Protein AF-A0A1B6LAY3-F1 (afdb_monomer_lite)

Sequence (159 aa):
NTVGPVKSDPVPNALNISIHCFATLCEGQVMALGLENGIIRLVHCEDGVVDMTQYYDLPMHDCEQGAVRRLITSCDGSYLYSCGADGNVFSYTINHWPFVSPTPSSMATREGSIYVSASIPKDVVADMSGETQPSLEQTKRDAEKLLQLKLAEERKETV

Structure (mmCIF, N/CA/C/O backbone):
data_AF-A0A1B6LAY3-F1
#
_entry.id   AF-A0A1B6LAY3-F1
#
loop_
_atom_site.group_PDB
_atom_site.id
_atom_site.type_symbol
_atom_site.label_atom_id
_atom_site.label_alt_id
_atom_site.label_comp_id
_atom_site.label_asym_id
_atom_site.label_entity_id
_atom_site.label_seq_id
_atom_site.pdbx_PDB_ins_code
_atom_site.Cartn_x
_atom_site.Cartn_y
_atom_site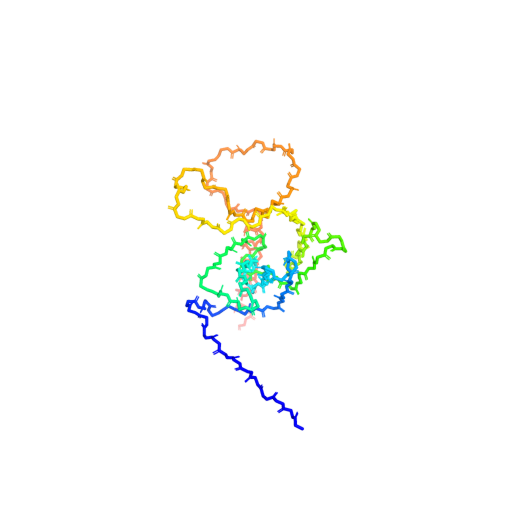.Cartn_z
_atom_site.occupancy
_atom_site.B_iso_or_equiv
_atom_site.auth_seq_id
_atom_site.auth_comp_id
_atom_site.auth_asym_id
_atom_site.auth_atom_id
_atom_site.pdbx_PDB_model_num
ATOM 1 N N . ASN A 1 1 ? 4.971 -30.887 -20.227 1.00 52.12 1 ASN A N 1
ATOM 2 C CA . ASN A 1 1 ? 6.185 -30.265 -19.660 1.00 52.12 1 ASN A CA 1
ATOM 3 C C . ASN A 1 1 ? 5.815 -29.006 -18.905 1.00 52.12 1 ASN A C 1
ATOM 5 O O . ASN A 1 1 ? 5.766 -27.940 -19.498 1.00 52.12 1 ASN A O 1
ATOM 9 N N . THR A 1 2 ? 5.504 -29.127 -17.619 1.00 54.38 2 THR A N 1
ATOM 10 C CA . THR A 1 2 ? 5.394 -27.971 -16.724 1.00 54.38 2 THR A CA 1
ATOM 11 C C . THR A 1 2 ? 6.804 -27.623 -16.274 1.00 54.38 2 THR A C 1
ATOM 13 O O . THR A 1 2 ? 7.402 -28.354 -15.485 1.00 54.38 2 THR A O 1
ATOM 16 N N . VAL A 1 3 ? 7.371 -26.574 -16.866 1.00 71.62 3 VAL A N 1
ATOM 17 C CA . VAL A 1 3 ? 8.655 -26.020 -16.433 1.00 71.62 3 VAL A CA 1
ATOM 18 C C . VAL A 1 3 ? 8.452 -25.533 -14.999 1.00 71.62 3 VAL A C 1
ATOM 20 O O . VAL A 1 3 ? 7.525 -24.771 -14.735 1.00 71.62 3 VAL A O 1
ATOM 23 N N . GLY A 1 4 ? 9.241 -26.070 -14.068 1.00 71.00 4 GLY A N 1
ATOM 24 C CA . GLY A 1 4 ? 9.209 -25.662 -12.666 1.00 71.00 4 GLY A CA 1
ATOM 25 C C . GLY A 1 4 ? 9.652 -24.204 -12.483 1.00 71.00 4 GLY A C 1
ATOM 26 O O . GLY A 1 4 ? 10.019 -23.543 -13.457 1.00 71.00 4 GLY A O 1
ATOM 27 N N . PRO A 1 5 ? 9.631 -23.684 -11.245 1.00 74.31 5 PRO A N 1
ATOM 28 C CA . PRO A 1 5 ? 10.101 -22.331 -10.967 1.00 74.31 5 PRO A CA 1
ATOM 29 C C . PRO A 1 5 ? 11.542 -22.149 -11.466 1.00 74.31 5 PRO A C 1
ATOM 31 O O . PRO A 1 5 ? 12.415 -22.969 -11.188 1.00 74.31 5 PRO A O 1
ATOM 34 N N . VAL A 1 6 ? 11.770 -21.078 -12.230 1.00 76.88 6 VAL A N 1
ATOM 35 C CA . VAL A 1 6 ? 13.055 -20.798 -12.898 1.00 76.88 6 VAL A CA 1
ATOM 36 C C . VAL A 1 6 ? 14.083 -20.219 -11.922 1.00 76.88 6 VAL A C 1
ATOM 38 O O . VAL A 1 6 ? 15.283 -20.403 -12.106 1.00 76.88 6 VAL A O 1
ATOM 41 N N . LYS A 1 7 ? 13.620 -19.531 -10.871 1.00 69.69 7 LYS A N 1
ATOM 42 C CA . LYS A 1 7 ? 14.462 -18.873 -9.871 1.00 69.69 7 LYS A CA 1
ATOM 43 C C . LYS A 1 7 ? 13.710 -18.738 -8.546 1.00 69.69 7 LYS A C 1
ATOM 45 O O . LYS A 1 7 ? 12.495 -18.548 -8.546 1.00 69.69 7 LYS A O 1
ATOM 50 N N . SER A 1 8 ? 14.436 -18.813 -7.436 1.00 70.44 8 SER A N 1
ATOM 51 C CA . SER A 1 8 ? 13.946 -18.471 -6.100 1.00 70.44 8 SER A CA 1
ATOM 52 C C . SER A 1 8 ? 15.041 -17.717 -5.356 1.00 70.44 8 SER A C 1
ATOM 54 O O . SER A 1 8 ? 16.113 -18.282 -5.136 1.00 70.44 8 SER A O 1
ATOM 56 N N . ASP A 1 9 ? 14.768 -16.479 -4.960 1.00 67.88 9 ASP A N 1
ATOM 57 C CA . ASP A 1 9 ? 15.701 -15.662 -4.187 1.00 67.88 9 ASP A CA 1
ATOM 58 C C . ASP A 1 9 ? 15.150 -15.463 -2.766 1.00 67.88 9 ASP A C 1
ATOM 60 O O . ASP A 1 9 ? 13.980 -15.098 -2.610 1.00 67.88 9 ASP A O 1
ATOM 64 N N . PRO A 1 10 ? 15.945 -15.729 -1.715 1.00 67.25 10 PRO A N 1
ATOM 65 C CA . PRO A 1 10 ? 15.533 -15.441 -0.351 1.00 67.25 10 PRO A CA 1
ATOM 66 C C . PRO A 1 10 ? 15.466 -13.929 -0.134 1.00 67.25 10 PRO A C 1
ATOM 68 O O . PRO A 1 10 ? 16.316 -13.184 -0.613 1.00 67.25 10 PRO A O 1
ATOM 71 N N . VAL A 1 11 ? 14.480 -13.485 0.643 1.00 68.06 11 VAL A N 1
ATOM 72 C CA . VAL A 1 11 ? 14.337 -12.082 1.042 1.00 68.06 11 VAL A CA 1
ATOM 73 C C . 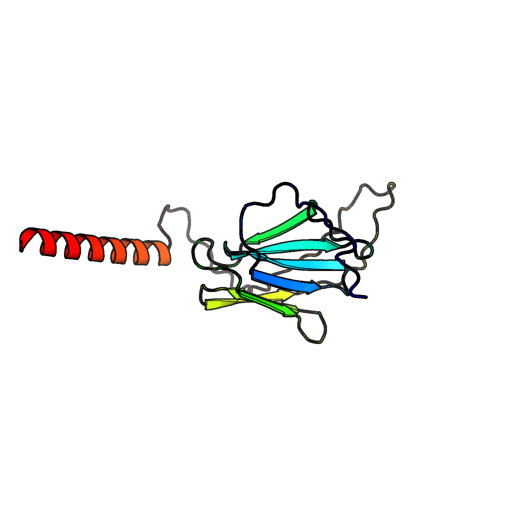VAL A 1 11 ? 15.118 -11.868 2.336 1.00 68.06 11 VAL A C 1
ATOM 75 O O . VAL A 1 11 ? 14.682 -12.342 3.391 1.00 68.06 11 VAL A O 1
ATOM 78 N N . PRO A 1 12 ? 16.291 -11.214 2.304 1.00 60.94 12 PRO A N 1
ATOM 79 C CA . PRO A 1 12 ? 17.047 -10.960 3.520 1.00 60.94 12 PRO A CA 1
ATOM 80 C C . PRO A 1 12 ? 16.262 -9.992 4.408 1.00 60.94 12 PRO A C 1
ATOM 82 O O . PRO A 1 12 ? 15.646 -9.048 3.924 1.00 60.94 12 PRO A O 1
ATOM 85 N N . ASN A 1 13 ? 16.269 -10.242 5.718 1.00 59.59 13 ASN A N 1
ATOM 86 C CA . ASN A 1 13 ? 15.457 -9.503 6.690 1.00 59.59 13 ASN A CA 1
ATOM 87 C C . ASN A 1 13 ? 13.952 -9.537 6.391 1.00 59.59 13 ASN A C 1
ATOM 89 O O . ASN A 1 13 ? 13.245 -8.578 6.707 1.00 59.59 13 ASN A O 1
ATOM 93 N N . ALA A 1 14 ? 13.451 -10.635 5.809 1.00 61.59 14 ALA A N 1
ATOM 94 C CA . ALA A 1 14 ? 12.027 -10.926 5.825 1.00 61.59 14 ALA A CA 1
ATOM 95 C C . ALA A 1 14 ? 11.555 -10.928 7.283 1.00 61.59 14 ALA A C 1
ATOM 97 O O . ALA A 1 14 ? 11.705 -11.908 8.015 1.00 61.59 14 ALA A O 1
ATOM 98 N N . LEU A 1 15 ? 11.022 -9.788 7.718 1.00 63.72 15 LEU A N 1
ATOM 99 C CA . LEU A 1 15 ? 10.186 -9.704 8.897 1.00 63.72 15 LEU A CA 1
ATOM 100 C C . LEU A 1 15 ? 9.112 -10.762 8.657 1.00 63.72 15 LEU A C 1
ATOM 102 O O . LEU A 1 15 ? 8.518 -10.759 7.582 1.00 63.72 15 LEU A O 1
ATOM 106 N N . ASN A 1 16 ? 8.958 -11.714 9.576 1.00 78.75 16 ASN A N 1
ATOM 107 C CA . ASN A 1 16 ? 8.031 -12.843 9.471 1.00 78.75 16 ASN A CA 1
ATOM 108 C C . ASN A 1 16 ? 6.572 -12.344 9.495 1.00 78.75 16 ASN A C 1
ATOM 110 O O . ASN A 1 16 ? 5.851 -12.526 10.470 1.00 78.75 16 ASN A O 1
ATOM 114 N N . ILE A 1 17 ? 6.202 -11.608 8.452 1.00 85.62 17 ILE A N 1
ATOM 115 C CA . ILE A 1 17 ? 4.994 -10.822 8.267 1.00 85.62 17 ILE A CA 1
ATOM 116 C C . ILE A 1 17 ? 4.437 -11.259 6.923 1.00 85.62 17 ILE A C 1
ATOM 118 O O . ILE A 1 17 ? 5.127 -11.208 5.900 1.00 85.62 17 ILE A O 1
ATOM 122 N N . SER A 1 18 ? 3.188 -11.707 6.930 1.00 89.25 18 SER A N 1
ATOM 123 C CA . SER A 1 18 ? 2.550 -12.232 5.733 1.00 89.25 18 SER A CA 1
ATOM 124 C C . SER A 1 18 ? 2.333 -11.124 4.701 1.00 89.25 18 SER A C 1
ATOM 126 O O . SER A 1 18 ? 1.894 -10.019 5.028 1.00 89.25 18 SER A O 1
ATOM 128 N N . ILE A 1 19 ? 2.593 -11.442 3.434 1.00 91.75 19 ILE A N 1
ATOM 129 C CA . ILE A 1 19 ? 2.189 -10.617 2.293 1.00 91.75 19 ILE A CA 1
ATOM 130 C C . ILE A 1 19 ? 0.823 -11.129 1.831 1.00 91.75 19 I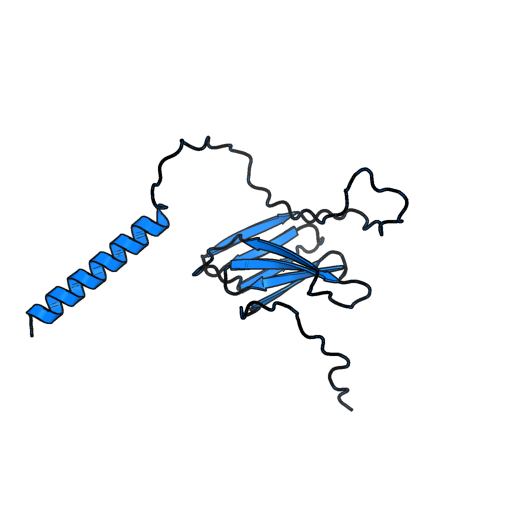LE A C 1
ATOM 132 O O . ILE A 1 19 ? 0.692 -12.297 1.463 1.00 91.75 19 ILE A O 1
ATOM 136 N N . HIS A 1 20 ? -0.197 -10.274 1.839 1.00 92.44 20 HIS A N 1
ATOM 137 C CA . HIS A 1 20 ? -1.559 -10.658 1.448 1.00 92.44 20 HIS A CA 1
ATOM 138 C C . HIS A 1 20 ? -1.893 -10.327 -0.003 1.00 92.44 20 HIS A C 1
ATOM 140 O O . HIS A 1 20 ? -2.703 -11.014 -0.627 1.00 92.44 20 HIS A O 1
ATOM 146 N N . CYS A 1 21 ? -1.313 -9.256 -0.535 1.00 93.69 21 CYS A N 1
ATOM 147 C CA . CYS A 1 21 ? -1.586 -8.792 -1.887 1.00 93.69 21 CYS A CA 1
ATOM 148 C C . CYS A 1 21 ? -0.379 -8.058 -2.470 1.00 93.69 21 CYS A C 1
ATOM 150 O O . CYS A 1 21 ? 0.519 -7.638 -1.742 1.00 93.69 21 CYS A O 1
ATOM 152 N N . PHE A 1 22 ? -0.369 -7.899 -3.790 1.00 94.62 22 PHE A N 1
ATOM 153 C CA . PHE A 1 22 ? 0.628 -7.098 -4.484 1.00 94.62 22 PHE A CA 1
ATOM 154 C C . PHE A 1 22 ? 0.015 -6.394 -5.696 1.00 94.62 22 PHE A C 1
ATOM 156 O O . PHE A 1 22 ? -1.019 -6.822 -6.211 1.00 94.62 22 PHE A O 1
ATOM 163 N N . ALA A 1 23 ? 0.665 -5.326 -6.149 1.00 93.06 23 ALA A N 1
ATOM 164 C CA . ALA A 1 23 ? 0.347 -4.629 -7.387 1.00 93.06 23 ALA A CA 1
ATOM 165 C C . ALA A 1 23 ? 1.634 -4.175 -8.083 1.00 93.06 23 ALA A C 1
ATOM 167 O O . ALA A 1 23 ? 2.614 -3.812 -7.432 1.00 93.06 23 ALA A O 1
ATOM 168 N N . THR A 1 24 ? 1.623 -4.183 -9.411 1.00 89.75 24 THR A N 1
ATOM 169 C CA . THR A 1 24 ? 2.746 -3.726 -10.231 1.00 89.75 24 THR A CA 1
ATOM 170 C C . THR A 1 24 ? 2.513 -2.284 -10.667 1.00 89.75 24 THR A C 1
ATOM 172 O O . THR A 1 24 ? 1.433 -1.948 -11.150 1.00 89.75 24 THR A O 1
ATOM 175 N N . LEU A 1 25 ? 3.526 -1.438 -10.494 1.00 88.19 25 LEU A N 1
ATOM 176 C CA . LEU A 1 25 ? 3.512 -0.011 -10.816 1.00 88.19 25 LEU A CA 1
ATOM 177 C C . LEU A 1 25 ? 4.559 0.292 -11.896 1.00 88.19 25 LEU A C 1
ATOM 179 O O . LEU A 1 25 ? 5.475 -0.505 -12.111 1.00 88.19 25 LEU A O 1
ATOM 183 N N . CYS A 1 26 ? 4.439 1.456 -12.544 1.00 84.62 26 CYS A N 1
ATOM 184 C CA . CYS A 1 26 ? 5.439 1.990 -13.481 1.00 84.62 26 CYS A CA 1
ATOM 185 C C . CYS A 1 26 ? 5.940 0.944 -14.497 1.00 84.62 26 CYS A C 1
ATOM 187 O O . CYS A 1 26 ? 7.134 0.681 -14.584 1.00 84.62 26 CYS A O 1
ATOM 189 N N . GLU A 1 27 ? 5.013 0.284 -15.199 1.00 82.75 27 GLU A N 1
ATOM 190 C CA . GLU A 1 27 ? 5.321 -0.729 -16.227 1.00 82.75 27 GLU A CA 1
ATOM 191 C C . GLU A 1 27 ? 6.180 -1.917 -15.749 1.00 82.75 27 GLU A C 1
ATOM 193 O O . GLU A 1 27 ? 6.839 -2.575 -16.549 1.00 82.75 27 GLU A O 1
ATOM 198 N N . GLY A 1 28 ? 6.168 -2.235 -14.451 1.00 81.69 28 GLY A N 1
ATOM 199 C CA . GLY A 1 28 ? 6.957 -3.350 -13.916 1.00 81.69 28 GLY A CA 1
ATOM 200 C C . GLY A 1 28 ? 8.197 -2.945 -13.142 1.00 81.69 28 GLY A C 1
ATOM 201 O O . GLY A 1 28 ? 8.800 -3.819 -12.531 1.00 81.69 28 GLY A O 1
ATOM 202 N N . GLN A 1 29 ? 8.548 -1.658 -13.116 1.00 84.00 29 GLN A N 1
ATOM 203 C CA . GLN A 1 29 ? 9.732 -1.156 -12.408 1.00 84.00 29 GLN A CA 1
ATOM 204 C C . GLN A 1 29 ? 9.580 -1.180 -10.886 1.00 84.00 29 GLN A C 1
ATOM 206 O O . GLN A 1 29 ? 10.570 -1.207 -10.160 1.00 84.00 29 GLN A O 1
ATOM 211 N N . VAL A 1 30 ? 8.346 -1.161 -10.377 1.00 86.25 30 VAL A N 1
ATOM 212 C CA . VAL A 1 30 ? 8.078 -1.223 -8.937 1.00 86.25 30 VAL A CA 1
ATOM 213 C C . VAL A 1 30 ? 6.974 -2.215 -8.640 1.00 86.25 30 VAL A C 1
ATOM 215 O O . VAL A 1 30 ? 5.962 -2.286 -9.340 1.00 86.25 30 VAL A O 1
ATOM 218 N N . MET A 1 31 ? 7.146 -2.946 -7.545 1.00 90.00 31 MET A N 1
ATOM 219 C CA . MET A 1 31 ? 6.114 -3.800 -6.983 1.00 90.00 31 MET A CA 1
ATOM 220 C C . MET A 1 31 ? 5.725 -3.286 -5.598 1.00 90.00 31 MET A C 1
ATOM 222 O O . MET A 1 31 ? 6.566 -3.109 -4.721 1.00 90.00 31 MET A O 1
ATOM 226 N N . ALA A 1 32 ? 4.434 -3.034 -5.412 1.00 92.44 32 ALA A N 1
ATOM 227 C CA . ALA A 1 32 ? 3.847 -2.716 -4.122 1.00 92.44 32 ALA A CA 1
ATOM 228 C C . ALA A 1 32 ? 3.337 -4.002 -3.467 1.00 92.44 32 ALA A C 1
ATOM 230 O O . ALA A 1 32 ? 2.646 -4.789 -4.111 1.00 92.44 32 ALA A O 1
ATOM 231 N N . LEU A 1 33 ? 3.655 -4.201 -2.193 1.00 93.06 33 LEU A N 1
ATOM 232 C CA . LEU A 1 33 ? 3.320 -5.372 -1.390 1.00 93.06 33 LEU A CA 1
ATOM 233 C C . LEU A 1 33 ? 2.477 -4.931 -0.194 1.00 93.06 33 LEU A C 1
ATOM 235 O O . LEU A 1 33 ? 2.895 -4.071 0.576 1.00 93.06 33 LEU A O 1
ATOM 239 N N . GLY A 1 34 ? 1.297 -5.518 -0.028 1.00 94.69 34 GLY A N 1
ATOM 240 C CA . GLY A 1 34 ? 0.437 -5.279 1.126 1.00 94.69 34 GLY A CA 1
ATOM 241 C C . GLY A 1 34 ? 0.742 -6.270 2.243 1.00 94.69 34 GLY A C 1
ATOM 242 O O . GLY A 1 34 ? 0.554 -7.477 2.057 1.00 94.69 34 GLY A O 1
ATOM 243 N N . LEU A 1 35 ? 1.209 -5.764 3.384 1.00 93.81 35 LEU A N 1
ATOM 244 C CA . LEU A 1 35 ? 1.620 -6.567 4.533 1.00 93.81 35 LEU A CA 1
ATOM 245 C C . LEU A 1 35 ? 0.501 -6.707 5.581 1.00 93.81 35 LEU A C 1
ATOM 247 O O . LEU A 1 35 ? -0.431 -5.902 5.658 1.00 93.81 35 LEU A O 1
ATOM 251 N N . GLU A 1 36 ? 0.610 -7.741 6.416 1.00 93.81 36 GLU A N 1
ATOM 252 C CA . GLU A 1 36 ? -0.321 -8.037 7.517 1.00 93.81 36 GLU A CA 1
ATOM 253 C C . GLU A 1 36 ? -0.342 -6.961 8.617 1.00 93.81 36 GLU A C 1
ATOM 255 O O . GLU A 1 36 ? -1.367 -6.751 9.253 1.00 93.81 36 GLU A O 1
ATOM 260 N N . ASN A 1 37 ? 0.746 -6.215 8.794 1.00 92.62 37 ASN A N 1
ATOM 261 C CA . ASN A 1 37 ? 0.878 -5.162 9.807 1.00 92.62 37 ASN A CA 1
ATOM 262 C C . ASN A 1 37 ? 0.490 -3.757 9.301 1.00 92.62 37 ASN A C 1
ATOM 264 O O . ASN A 1 37 ? 1.029 -2.762 9.779 1.00 92.62 37 ASN A O 1
ATOM 268 N N . GLY A 1 38 ? -0.353 -3.665 8.271 1.00 93.00 38 GLY A N 1
ATOM 269 C CA . GLY A 1 38 ? -0.837 -2.384 7.735 1.00 93.00 38 GLY A CA 1
ATOM 270 C C . GLY A 1 38 ? 0.179 -1.562 6.933 1.00 93.00 38 GLY A C 1
ATOM 271 O O . GLY A 1 38 ? -0.122 -0.450 6.489 1.00 93.00 38 GLY A O 1
ATOM 272 N N . ILE A 1 39 ? 1.371 -2.115 6.695 1.00 93.56 39 ILE A N 1
ATOM 273 C CA . ILE A 1 39 ? 2.409 -1.489 5.876 1.00 93.56 39 ILE A CA 1
ATOM 274 C C . ILE A 1 39 ? 2.220 -1.864 4.405 1.00 93.56 39 ILE A C 1
ATOM 276 O O . ILE A 1 39 ? 2.000 -3.026 4.056 1.00 93.56 39 ILE A O 1
ATOM 280 N N . ILE A 1 40 ? 2.373 -0.876 3.526 1.00 94.12 40 ILE A N 1
ATOM 281 C CA . ILE A 1 40 ? 2.560 -1.096 2.092 1.00 94.12 40 ILE A CA 1
ATOM 282 C C . ILE A 1 40 ? 4.052 -0.965 1.799 1.00 94.12 40 ILE A C 1
ATOM 284 O O . ILE A 1 40 ? 4.632 0.099 1.994 1.00 94.12 40 ILE A O 1
ATOM 288 N N . ARG A 1 41 ? 4.681 -2.040 1.331 1.00 91.06 41 ARG A N 1
ATOM 289 C CA . ARG A 1 41 ? 6.106 -2.068 0.998 1.00 91.06 41 ARG A CA 1
ATOM 290 C C . ARG A 1 41 ? 6.309 -1.936 -0.504 1.00 91.06 41 ARG A C 1
ATOM 292 O O . ARG A 1 41 ? 5.794 -2.745 -1.267 1.00 91.06 41 ARG A O 1
ATOM 299 N N . LEU A 1 42 ? 7.084 -0.949 -0.926 1.00 90.25 42 LEU A N 1
ATOM 300 C CA . LEU A 1 42 ? 7.491 -0.761 -2.314 1.00 90.25 42 LEU A CA 1
ATOM 301 C C . LEU A 1 42 ? 8.878 -1.362 -2.510 1.00 90.25 42 LEU A C 1
ATOM 303 O O . LEU A 1 42 ? 9.800 -1.009 -1.779 1.00 90.25 42 LEU A O 1
ATOM 307 N N . VAL A 1 43 ? 9.025 -2.239 -3.496 1.00 87.38 43 VAL A N 1
ATOM 308 C CA . VAL A 1 43 ? 10.312 -2.817 -3.901 1.00 87.38 43 VAL A CA 1
ATOM 309 C C . VAL A 1 43 ? 10.610 -2.447 -5.345 1.00 87.38 43 VAL A C 1
ATOM 311 O O . VAL A 1 43 ? 9.709 -2.431 -6.191 1.00 87.38 43 VAL A O 1
ATOM 314 N N . HIS A 1 44 ? 11.873 -2.137 -5.620 1.00 84.12 44 HIS A N 1
ATOM 315 C CA . HIS A 1 44 ? 12.321 -1.871 -6.978 1.00 84.12 44 HIS A CA 1
ATOM 316 C C . HIS A 1 44 ? 12.520 -3.186 -7.739 1.00 84.12 44 HIS A C 1
ATOM 318 O O . HIS A 1 44 ? 12.954 -4.198 -7.185 1.00 84.12 44 HIS A O 1
ATOM 324 N N . CYS A 1 45 ? 12.190 -3.166 -9.021 1.00 80.25 45 CYS A N 1
ATOM 325 C CA . CYS A 1 45 ? 12.353 -4.280 -9.931 1.00 80.25 45 CYS A CA 1
ATOM 326 C C . CYS A 1 45 ? 13.207 -3.801 -11.104 1.00 80.25 45 CYS A C 1
ATOM 328 O O . CYS A 1 45 ? 12.800 -2.927 -11.868 1.00 80.25 45 CYS A O 1
ATOM 330 N N . GLU A 1 46 ? 14.410 -4.352 -11.222 1.00 74.00 46 GLU A N 1
ATOM 331 C CA . GLU A 1 46 ? 15.348 -4.034 -12.296 1.00 74.00 46 GLU A CA 1
ATOM 332 C C . GLU A 1 46 ? 15.366 -5.211 -13.277 1.00 74.00 46 GLU A C 1
ATOM 334 O O . GLU A 1 46 ? 15.591 -6.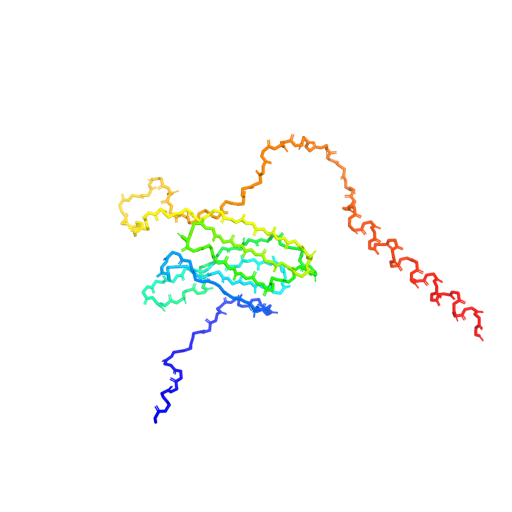353 -12.878 1.00 74.00 46 GLU A O 1
ATOM 339 N N . ASP A 1 47 ? 15.044 -4.956 -14.548 1.00 70.38 47 ASP A N 1
ATOM 340 C CA . ASP A 1 47 ? 15.012 -5.963 -15.622 1.00 70.38 47 ASP A CA 1
ATOM 341 C C . ASP A 1 47 ? 14.204 -7.240 -15.299 1.00 70.38 47 ASP A C 1
ATOM 343 O O . ASP A 1 47 ? 14.548 -8.354 -15.698 1.00 70.38 47 ASP A O 1
ATOM 347 N N . GLY A 1 48 ? 13.099 -7.093 -14.558 1.00 65.81 48 GLY A N 1
ATOM 348 C CA . GLY A 1 48 ? 12.239 -8.212 -14.153 1.00 65.81 48 GLY A CA 1
ATOM 349 C C . GLY A 1 48 ? 12.768 -9.020 -12.964 1.00 65.81 48 GLY A C 1
ATOM 350 O O . GLY A 1 48 ? 12.145 -10.008 -12.567 1.00 65.81 48 GLY A O 1
ATOM 351 N N . VAL A 1 49 ? 13.890 -8.604 -12.372 1.00 69.88 49 VAL A N 1
ATOM 352 C CA . VAL A 1 49 ? 14.399 -9.130 -11.108 1.00 69.88 49 VAL A CA 1
ATOM 353 C C . VAL A 1 49 ? 13.968 -8.199 -9.983 1.00 69.88 49 VAL A C 1
ATOM 355 O O . VAL A 1 49 ? 14.349 -7.032 -9.925 1.00 69.88 49 VAL A O 1
ATOM 358 N N . VAL A 1 50 ? 13.169 -8.735 -9.063 1.00 73.56 50 VAL A N 1
ATOM 359 C CA . VAL A 1 50 ? 12.749 -8.010 -7.864 1.00 73.56 50 VAL A CA 1
ATOM 360 C C . VAL A 1 50 ? 13.894 -8.020 -6.858 1.00 73.56 50 VAL A C 1
ATOM 362 O O . VAL A 1 50 ? 14.241 -9.078 -6.329 1.00 73.56 50 VAL A O 1
ATOM 365 N N . ASP A 1 51 ? 14.443 -6.846 -6.553 1.00 72.69 51 ASP A N 1
ATOM 366 C CA . ASP A 1 51 ? 15.356 -6.686 -5.427 1.00 72.69 51 ASP A CA 1
ATOM 367 C C . ASP A 1 51 ? 14.544 -6.394 -4.161 1.00 72.69 51 ASP A C 1
ATOM 369 O O . ASP A 1 51 ? 14.027 -5.298 -3.956 1.00 72.69 51 ASP A O 1
ATOM 373 N N . MET A 1 52 ? 14.417 -7.400 -3.295 1.00 75.44 52 MET A N 1
ATOM 374 C CA . MET A 1 52 ? 13.687 -7.266 -2.030 1.00 75.44 52 MET A CA 1
ATOM 375 C C . MET A 1 52 ? 14.555 -6.711 -0.889 1.00 75.44 52 MET A C 1
ATOM 377 O O . MET A 1 52 ? 14.077 -6.602 0.239 1.00 75.44 52 MET A O 1
ATOM 381 N N . THR A 1 53 ? 15.820 -6.362 -1.157 1.00 74.75 53 THR A N 1
ATOM 382 C CA . THR A 1 53 ? 16.721 -5.749 -0.167 1.00 74.75 53 THR A CA 1
ATOM 383 C C . THR A 1 53 ? 16.544 -4.237 -0.075 1.00 74.75 53 THR A C 1
ATOM 385 O O . THR A 1 53 ? 16.673 -3.671 1.010 1.00 74.75 53 THR A O 1
ATOM 388 N N . GLN A 1 54 ? 16.216 -3.592 -1.198 1.00 76.62 54 GLN A N 1
ATOM 389 C CA . GLN A 1 54 ? 15.938 -2.163 -1.286 1.00 76.62 54 GLN A CA 1
ATOM 390 C C . GLN A 1 54 ? 14.430 -1.950 -1.319 1.00 76.62 54 GLN A C 1
ATOM 392 O O . GLN A 1 54 ? 13.764 -2.211 -2.322 1.00 76.62 54 GLN A O 1
ATOM 397 N N . TYR A 1 55 ? 13.888 -1.481 -0.200 1.00 85.31 55 TYR A N 1
ATOM 398 C CA . TYR A 1 55 ? 12.458 -1.265 -0.067 1.00 85.31 55 TYR A CA 1
ATOM 399 C C . TYR A 1 55 ? 12.125 0.047 0.635 1.00 85.31 55 TYR A C 1
ATOM 401 O O . TYR A 1 55 ? 12.923 0.596 1.397 1.00 85.31 55 TYR A O 1
ATOM 409 N N . TYR A 1 56 ? 10.913 0.531 0.382 1.00 87.06 56 TYR A N 1
ATOM 410 C CA . TYR A 1 56 ? 10.333 1.690 1.042 1.00 87.06 56 TYR A CA 1
ATOM 411 C C . TYR A 1 56 ? 8.994 1.314 1.676 1.00 87.06 56 TYR A C 1
ATOM 413 O O . TYR A 1 56 ? 8.104 0.814 0.990 1.00 87.06 56 TYR A O 1
ATOM 421 N N . ASP A 1 57 ? 8.859 1.548 2.979 1.00 89.94 57 ASP A N 1
ATOM 422 C CA . ASP A 1 57 ? 7.672 1.183 3.751 1.00 89.94 57 ASP A CA 1
ATOM 423 C C . ASP A 1 57 ? 6.751 2.391 3.954 1.00 89.94 57 ASP A C 1
ATOM 425 O O . ASP A 1 57 ? 7.175 3.453 4.409 1.00 89.94 57 ASP A O 1
ATOM 429 N N . LEU A 1 58 ? 5.468 2.196 3.654 1.00 90.88 58 LEU A N 1
ATOM 430 C CA . LEU A 1 58 ? 4.378 3.144 3.859 1.00 90.88 58 LEU A CA 1
ATOM 431 C C . LEU A 1 58 ? 3.437 2.601 4.954 1.00 90.88 58 LEU A C 1
ATOM 433 O O . LEU A 1 58 ? 2.531 1.821 4.645 1.00 90.88 58 LEU A O 1
ATOM 437 N N . PRO A 1 59 ? 3.640 2.967 6.233 1.00 91.12 59 PRO A N 1
ATOM 438 C CA . PRO A 1 59 ? 2.794 2.537 7.347 1.00 91.12 59 PRO A CA 1
ATOM 439 C C . PRO A 1 59 ? 1.512 3.376 7.395 1.00 91.12 59 PRO A C 1
ATOM 441 O O . PRO A 1 59 ? 1.435 4.371 8.109 1.00 91.12 59 PRO A O 1
ATOM 444 N N . MET A 1 60 ? 0.530 3.015 6.571 1.00 89.50 60 MET A N 1
ATOM 445 C CA . MET A 1 60 ? -0.669 3.837 6.362 1.00 89.50 60 MET A CA 1
ATOM 446 C C . MET A 1 60 ? -1.911 3.289 7.062 1.00 89.50 60 MET A C 1
ATOM 448 O O . MET A 1 60 ? -2.739 4.073 7.517 1.00 89.50 60 MET A O 1
ATOM 452 N N . HIS A 1 61 ? -2.040 1.966 7.156 1.00 93.88 61 HIS A N 1
ATOM 453 C CA . HIS A 1 61 ? -3.127 1.328 7.892 1.00 93.88 61 HIS A CA 1
ATOM 454 C C . HIS A 1 61 ? -2.712 1.020 9.335 1.00 93.88 61 HIS A C 1
ATOM 456 O O . HIS A 1 61 ? -1.522 1.019 9.660 1.00 93.88 61 HIS A O 1
ATOM 462 N N . ASP A 1 62 ? -3.697 0.754 10.197 1.00 92.31 62 ASP A N 1
ATOM 463 C CA . ASP A 1 62 ? -3.452 0.371 11.593 1.00 92.31 62 ASP A CA 1
ATOM 464 C C . ASP A 1 62 ? -2.478 -0.824 11.693 1.00 92.31 62 ASP A C 1
ATOM 466 O O . ASP A 1 62 ? -2.588 -1.811 10.961 1.00 92.31 62 ASP A O 1
ATOM 470 N N . CYS A 1 63 ? -1.498 -0.738 12.592 1.00 88.38 63 CYS A N 1
ATOM 471 C CA . CYS A 1 63 ? -0.422 -1.724 12.663 1.00 88.38 63 CYS A CA 1
ATOM 472 C C . CYS A 1 63 ? -0.816 -3.050 13.335 1.00 88.38 63 CYS A C 1
ATOM 474 O O . CYS A 1 63 ? -0.086 -4.033 13.199 1.00 88.38 63 CYS A O 1
ATOM 476 N N . GLU A 1 64 ? -1.951 -3.094 14.040 1.00 87.12 64 GLU A N 1
ATOM 477 C CA . GLU A 1 64 ? -2.439 -4.273 14.763 1.00 87.12 64 GLU A CA 1
ATOM 478 C C . GLU A 1 64 ? -3.602 -4.956 14.033 1.00 87.12 64 GLU A C 1
ATOM 480 O O . GLU A 1 64 ? -3.686 -6.184 14.007 1.00 87.12 64 GLU A O 1
ATOM 485 N N . GLN A 1 65 ? -4.509 -4.177 13.439 1.00 88.56 65 GLN A N 1
ATOM 486 C CA . GLN A 1 65 ? -5.733 -4.665 12.794 1.00 88.56 65 GLN A CA 1
ATOM 487 C C . GLN A 1 65 ? -5.898 -4.186 11.346 1.00 88.56 65 GLN A C 1
ATOM 489 O O . GLN A 1 65 ? -6.842 -4.585 10.667 1.00 88.56 65 GLN A O 1
ATOM 494 N N . GLY A 1 66 ? -4.974 -3.374 10.834 1.00 90.69 66 GLY A N 1
ATOM 495 C CA . GLY A 1 66 ? -5.053 -2.751 9.515 1.00 90.69 66 GLY A CA 1
ATOM 496 C C . GLY A 1 66 ? -4.403 -3.538 8.382 1.00 90.69 66 GLY A C 1
ATOM 497 O O . GLY A 1 66 ? -3.976 -2.932 7.406 1.00 90.69 66 GLY A O 1
ATOM 498 N N . ALA A 1 67 ? -4.337 -4.871 8.459 1.00 95.69 67 ALA A N 1
ATOM 499 C CA . ALA A 1 67 ? -3.754 -5.715 7.410 1.00 95.69 67 ALA A CA 1
ATOM 500 C C . ALA A 1 67 ? -4.178 -5.274 5.998 1.00 95.69 67 ALA A C 1
ATOM 502 O O . ALA A 1 67 ? -5.374 -5.175 5.705 1.00 95.69 67 ALA A O 1
ATOM 503 N N . VAL A 1 68 ? -3.210 -5.038 5.107 1.00 96.56 68 VAL A N 1
ATOM 504 C CA . VAL A 1 68 ? -3.484 -4.538 3.754 1.00 96.56 68 VAL A CA 1
ATOM 505 C C . VAL A 1 68 ? -4.041 -5.677 2.906 1.00 96.56 68 VAL A C 1
ATOM 507 O O . VAL A 1 68 ? -3.321 -6.581 2.481 1.00 96.56 68 VAL A O 1
ATOM 510 N N . ARG A 1 69 ? -5.352 -5.657 2.656 1.00 96.00 69 ARG A N 1
ATOM 511 C CA . ARG A 1 69 ? -6.065 -6.747 1.971 1.00 96.00 69 ARG A CA 1
ATOM 512 C C . ARG A 1 69 ? -6.105 -6.596 0.464 1.00 96.00 69 ARG A C 1
ATOM 514 O O . ARG A 1 69 ? -6.317 -7.590 -0.234 1.00 96.00 69 ARG A O 1
ATOM 521 N N . ARG A 1 70 ? -5.953 -5.377 -0.049 1.00 96.25 70 ARG A N 1
ATOM 522 C CA . ARG A 1 70 ? -5.988 -5.136 -1.489 1.00 96.25 70 ARG A CA 1
ATOM 523 C C . ARG A 1 70 ? -5.179 -3.909 -1.873 1.00 96.25 70 ARG A C 1
ATOM 525 O O . ARG A 1 70 ? -5.265 -2.878 -1.214 1.00 96.25 70 ARG A O 1
ATOM 532 N N . LEU A 1 71 ? -4.469 -4.042 -2.986 1.00 96.38 71 LEU A N 1
ATOM 533 C CA . LEU A 1 71 ? -3.816 -2.965 -3.713 1.00 96.38 71 LEU A CA 1
ATOM 534 C C . LEU A 1 71 ? -4.330 -2.999 -5.151 1.00 96.38 71 LEU A C 1
ATOM 536 O O . LEU A 1 71 ? -4.361 -4.070 -5.758 1.00 96.38 71 LEU A O 1
ATOM 540 N N . ILE A 1 72 ? -4.763 -1.857 -5.679 1.00 94.94 72 ILE A N 1
ATOM 541 C CA . ILE A 1 72 ? -5.198 -1.729 -7.077 1.00 94.94 72 ILE A CA 1
ATOM 542 C C . ILE A 1 72 ? -4.680 -0.435 -7.683 1.00 94.94 72 ILE A C 1
ATOM 544 O O . ILE A 1 72 ? -4.635 0.598 -7.019 1.00 94.94 72 ILE A O 1
ATOM 548 N N . THR A 1 73 ? -4.319 -0.487 -8.955 1.00 92.19 73 THR A N 1
ATOM 549 C CA . THR A 1 73 ? -3.934 0.688 -9.731 1.00 92.19 73 THR A CA 1
ATOM 550 C C . THR A 1 73 ? -5.110 1.229 -10.530 1.00 92.19 73 THR A C 1
ATOM 552 O O . THR A 1 73 ? -6.020 0.489 -10.911 1.00 92.19 73 THR A O 1
ATOM 555 N N . SER A 1 74 ? -5.105 2.535 -10.780 1.00 91.12 74 SER A N 1
ATOM 556 C CA . SER A 1 74 ? -6.010 3.140 -11.752 1.00 91.12 74 SER A CA 1
ATOM 557 C C . SER A 1 74 ? -5.690 2.658 -13.173 1.00 91.12 74 SER A C 1
ATOM 559 O O . SER A 1 74 ? -4.575 2.229 -13.471 1.00 91.12 74 SER A O 1
ATOM 561 N N . CYS A 1 75 ? -6.668 2.759 -14.078 1.00 88.06 75 CYS A N 1
ATOM 562 C CA . CYS A 1 75 ? -6.508 2.342 -15.475 1.00 88.06 75 CYS A CA 1
ATOM 563 C C . CYS A 1 75 ? -5.405 3.113 -16.221 1.00 88.06 75 CYS A C 1
ATOM 565 O O . CYS A 1 75 ? -4.800 2.572 -17.139 1.00 88.06 75 CYS A O 1
ATOM 567 N N . ASP A 1 76 ? -5.166 4.368 -15.840 1.00 86.00 76 ASP A N 1
ATOM 568 C CA . ASP A 1 76 ? -4.123 5.241 -16.389 1.00 86.00 76 ASP A CA 1
ATOM 569 C C . ASP A 1 76 ? -2.772 5.100 -15.664 1.00 86.00 76 ASP A C 1
ATOM 571 O O . ASP A 1 76 ? -1.820 5.797 -16.004 1.00 86.00 76 ASP A O 1
ATOM 575 N N . GLY A 1 77 ? -2.683 4.233 -14.649 1.00 84.31 77 GLY A N 1
ATOM 576 C CA . GLY A 1 77 ? -1.468 4.015 -13.863 1.00 84.31 77 GLY A CA 1
ATOM 577 C C . GLY A 1 77 ? -1.044 5.191 -12.977 1.00 84.31 77 GLY A C 1
ATOM 578 O O . GLY A 1 77 ? 0.016 5.108 -12.362 1.00 84.31 77 GLY A O 1
ATOM 579 N N . SER A 1 78 ? -1.852 6.253 -12.885 1.00 87.56 78 SER A N 1
ATOM 580 C CA . SER A 1 78 ? -1.524 7.476 -12.139 1.00 87.56 78 SER A CA 1
ATOM 581 C C . SER A 1 78 ? -1.816 7.381 -10.640 1.00 87.56 78 SER A C 1
ATOM 583 O O . SER A 1 78 ? -1.303 8.186 -9.862 1.00 87.56 78 SER A O 1
ATOM 585 N N . TYR A 1 79 ? -2.622 6.405 -10.214 1.00 90.62 79 TYR A N 1
ATOM 586 C CA . TYR A 1 79 ? -2.986 6.206 -8.817 1.00 90.62 79 TYR A CA 1
ATOM 587 C C . TYR A 1 79 ? -2.813 4.761 -8.361 1.00 90.62 79 TYR A C 1
ATOM 589 O O . TYR A 1 79 ? -3.111 3.811 -9.086 1.00 90.62 79 TYR A O 1
ATOM 597 N N . LEU A 1 80 ? -2.393 4.613 -7.106 1.00 93.81 80 LEU A N 1
ATOM 598 C CA . LEU A 1 80 ? -2.483 3.378 -6.335 1.00 93.81 80 LEU A CA 1
ATOM 599 C C . LEU A 1 80 ? -3.547 3.562 -5.254 1.00 93.81 80 LEU A C 1
ATOM 601 O O . LEU A 1 80 ? -3.572 4.590 -4.584 1.00 93.81 80 LEU A O 1
ATOM 605 N N . TYR A 1 81 ? -4.385 2.556 -5.046 1.00 95.38 81 TYR A N 1
ATOM 606 C CA . TYR A 1 81 ? -5.328 2.506 -3.938 1.00 95.38 81 TYR A CA 1
ATOM 607 C C . TYR A 1 81 ? -5.013 1.325 -3.032 1.00 95.38 81 TYR A C 1
ATOM 609 O O . TYR A 1 81 ? -4.747 0.224 -3.525 1.00 95.38 81 TYR A O 1
ATOM 617 N N . SER A 1 82 ? -5.092 1.541 -1.722 1.00 96.12 82 SER A N 1
ATOM 618 C CA . SER A 1 82 ? -4.987 0.488 -0.714 1.00 96.12 82 SER A CA 1
ATOM 619 C C . SER A 1 82 ? -6.266 0.359 0.095 1.00 96.12 82 SER A C 1
ATOM 621 O O . SER A 1 82 ? -6.905 1.353 0.433 1.00 96.12 82 SER A O 1
ATOM 623 N N . CYS A 1 83 ? -6.626 -0.880 0.420 1.00 96.31 83 CYS A N 1
ATOM 624 C CA . CYS A 1 83 ? -7.707 -1.199 1.344 1.00 96.31 83 CYS A CA 1
ATOM 625 C C . CYS A 1 83 ? -7.155 -2.029 2.502 1.00 96.31 83 CYS A C 1
ATOM 627 O O . CYS A 1 83 ? -6.612 -3.121 2.279 1.00 96.31 83 CYS A O 1
ATOM 629 N N . GLY A 1 84 ? -7.336 -1.533 3.721 1.00 95.50 84 GLY A N 1
ATOM 630 C CA . GLY A 1 84 ? -6.955 -2.221 4.948 1.00 95.50 84 GLY A CA 1
ATOM 631 C C . GLY A 1 84 ? -8.138 -2.924 5.596 1.00 95.50 84 GLY A C 1
ATOM 632 O O . GLY A 1 84 ? -9.304 -2.632 5.318 1.00 95.50 84 GLY A O 1
ATOM 633 N N . ALA A 1 85 ? -7.838 -3.877 6.473 1.00 95.62 85 ALA A N 1
ATOM 634 C CA . ALA A 1 85 ? -8.835 -4.507 7.337 1.00 95.62 85 ALA A CA 1
ATOM 635 C C . ALA A 1 85 ? -9.368 -3.557 8.432 1.00 95.62 85 ALA A C 1
ATOM 637 O O . ALA A 1 85 ? -10.410 -3.837 9.018 1.00 95.62 85 ALA A O 1
ATOM 638 N N . ASP A 1 86 ? -8.714 -2.408 8.623 1.00 92.88 86 ASP A N 1
ATOM 639 C CA . ASP A 1 86 ? -9.168 -1.281 9.445 1.00 92.88 86 ASP A CA 1
ATOM 640 C C . ASP A 1 86 ? -10.371 -0.531 8.839 1.00 92.88 86 ASP A C 1
ATOM 642 O O . ASP A 1 86 ? -10.925 0.368 9.466 1.00 92.88 86 ASP A O 1
ATOM 646 N N . GLY A 1 87 ? -10.789 -0.890 7.620 1.00 92.06 87 GLY A N 1
ATOM 647 C CA . GLY A 1 87 ? -11.898 -0.251 6.914 1.00 92.06 87 GLY A CA 1
ATOM 648 C C . GLY A 1 87 ? -11.515 1.052 6.211 1.00 92.06 87 GLY A C 1
ATOM 649 O O . GLY A 1 87 ? -12.370 1.660 5.565 1.00 92.06 87 GLY A O 1
ATOM 650 N N . ASN A 1 88 ? -10.245 1.460 6.278 1.00 93.38 88 ASN A N 1
ATOM 651 C CA . ASN A 1 88 ? -9.758 2.645 5.589 1.00 93.38 88 ASN A CA 1
ATOM 652 C C . ASN A 1 88 ? -9.386 2.329 4.139 1.00 93.38 88 ASN A C 1
ATOM 654 O O . ASN A 1 88 ? -8.965 1.219 3.790 1.00 93.38 88 ASN A O 1
ATOM 658 N N . VAL A 1 89 ? -9.509 3.349 3.291 1.00 95.12 89 VAL A N 1
ATOM 659 C CA . VAL A 1 89 ? -9.037 3.320 1.908 1.00 95.12 89 VAL A CA 1
ATOM 660 C C . VAL A 1 89 ? -8.168 4.540 1.669 1.00 95.12 89 VAL A C 1
ATOM 662 O O . VAL A 1 89 ? -8.620 5.667 1.869 1.00 95.12 89 VAL A O 1
ATOM 665 N N . PHE A 1 90 ? -6.938 4.317 1.216 1.00 94.50 90 PHE A N 1
ATOM 666 C CA . PHE A 1 90 ? -6.029 5.396 0.842 1.00 94.50 90 PHE A CA 1
ATOM 667 C C . PHE A 1 90 ? -5.803 5.403 -0.662 1.00 94.50 90 PHE A C 1
ATOM 669 O O . PHE A 1 90 ? -5.768 4.355 -1.307 1.00 94.50 90 PHE A O 1
ATOM 676 N N . SER A 1 91 ? -5.641 6.601 -1.215 1.00 92.69 91 SER A N 1
ATOM 677 C CA . SER A 1 91 ? -5.209 6.818 -2.591 1.00 92.69 91 SER A CA 1
ATOM 678 C C . SER A 1 91 ? -3.857 7.507 -2.599 1.00 92.69 91 SER A C 1
ATOM 680 O O . SER A 1 91 ? -3.635 8.463 -1.848 1.00 92.69 91 SER A O 1
ATOM 682 N N . TYR A 1 92 ? -2.999 7.091 -3.514 1.00 90.75 92 TYR A N 1
ATOM 683 C CA . TYR A 1 92 ? -1.681 7.661 -3.690 1.00 90.75 92 TYR A CA 1
ATOM 684 C C . TYR A 1 92 ? -1.454 8.054 -5.133 1.00 90.75 92 TYR A C 1
ATOM 686 O O . TYR A 1 92 ? -1.782 7.288 -6.036 1.00 90.75 92 TYR A O 1
ATOM 694 N N . THR A 1 93 ? -0.842 9.213 -5.335 1.00 89.38 93 THR A N 1
ATOM 695 C CA . THR A 1 93 ? -0.427 9.650 -6.666 1.00 89.38 93 THR A CA 1
ATOM 696 C C . THR A 1 93 ? 0.903 8.997 -7.021 1.00 89.38 93 THR A C 1
ATOM 698 O O . THR A 1 93 ? 1.856 9.037 -6.237 1.00 89.38 93 THR A O 1
ATOM 701 N N . ILE A 1 94 ? 0.969 8.406 -8.210 1.00 85.50 94 ILE A N 1
ATOM 702 C CA . ILE A 1 94 ? 2.178 7.820 -8.776 1.00 85.50 94 ILE A CA 1
ATOM 703 C C . ILE A 1 94 ? 2.812 8.871 -9.681 1.00 85.50 94 ILE A C 1
ATOM 705 O O . ILE A 1 94 ? 2.278 9.226 -10.729 1.00 85.50 94 ILE A O 1
ATOM 709 N N . ASN A 1 95 ? 3.966 9.387 -9.267 1.00 79.06 95 ASN A N 1
ATOM 710 C CA . ASN A 1 95 ? 4.733 10.304 -10.097 1.00 79.06 95 ASN A CA 1
ATOM 711 C C . ASN A 1 95 ? 5.624 9.501 -11.049 1.00 79.06 95 ASN A C 1
ATOM 713 O O . ASN A 1 95 ? 6.593 8.873 -10.622 1.00 79.06 95 ASN A O 1
ATOM 717 N N . HIS A 1 96 ? 5.305 9.543 -12.341 1.00 65.06 96 HIS A N 1
ATOM 718 C CA . HIS A 1 96 ? 6.125 8.966 -13.406 1.00 65.06 96 HIS A CA 1
ATOM 719 C C . HIS A 1 96 ? 7.3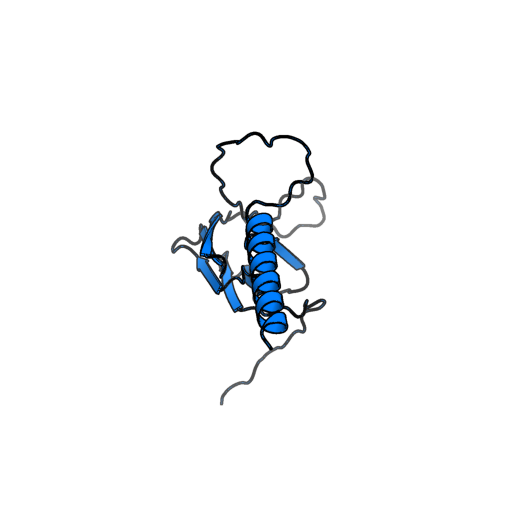11 9.891 -13.713 1.00 65.06 96 HIS A C 1
ATOM 721 O O . HIS A 1 96 ? 7.330 10.584 -14.729 1.00 65.06 96 HIS A O 1
ATOM 727 N N . TRP A 1 97 ? 8.291 9.972 -12.812 1.00 55.56 97 TRP A N 1
ATOM 728 C CA . TRP A 1 97 ? 9.562 10.604 -13.165 1.00 55.56 97 TRP A CA 1
ATOM 729 C C . TRP A 1 97 ? 10.382 9.621 -14.014 1.00 55.56 97 TRP A C 1
ATOM 731 O O . TRP A 1 97 ? 10.417 8.437 -13.667 1.00 55.56 97 TRP A O 1
ATOM 741 N N . PRO A 1 98 ? 11.042 10.046 -15.108 1.00 46.56 98 PRO A N 1
ATOM 742 C CA . PRO A 1 98 ? 11.934 9.160 -15.847 1.00 46.56 98 PRO A CA 1
ATOM 743 C C . PRO A 1 98 ? 13.033 8.659 -14.903 1.00 46.56 98 PRO A C 1
ATOM 745 O O . PRO A 1 98 ? 13.797 9.455 -14.361 1.00 46.56 98 PRO A O 1
ATOM 748 N N . PHE A 1 99 ? 13.094 7.346 -14.677 1.00 47.50 99 PHE A N 1
ATOM 749 C CA . PHE A 1 99 ? 14.137 6.712 -13.874 1.00 47.50 99 PHE A CA 1
ATOM 750 C C . PHE A 1 99 ? 15.494 6.950 -14.551 1.00 47.50 99 PHE A C 1
ATOM 752 O O . PHE A 1 99 ? 15.859 6.269 -15.508 1.00 47.50 99 PHE A O 1
ATOM 759 N N . VAL A 1 100 ? 16.227 7.975 -14.115 1.00 41.22 100 VAL A N 1
ATOM 760 C CA . VAL A 1 100 ? 17.594 8.217 -14.578 1.00 41.22 100 VAL A CA 1
ATOM 761 C C . VAL A 1 100 ? 18.500 7.309 -13.756 1.00 41.22 100 VAL A C 1
ATOM 763 O O . VAL A 1 100 ? 18.706 7.549 -12.568 1.00 41.22 100 VAL A O 1
ATOM 766 N N . SER A 1 101 ? 19.049 6.265 -14.381 1.00 39.62 101 SER A N 1
ATOM 767 C CA . SER A 1 101 ? 20.125 5.473 -13.782 1.00 39.62 101 SER A CA 1
ATOM 768 C C . SER A 1 101 ? 21.263 6.423 -13.377 1.00 39.62 101 SER A C 1
ATOM 770 O O . SER A 1 101 ? 21.749 7.165 -14.241 1.00 39.62 101 SER A O 1
ATOM 772 N N . PRO A 1 102 ? 21.703 6.457 -12.109 1.00 38.59 102 PRO A N 1
ATOM 773 C CA . PRO A 1 102 ? 22.698 7.424 -11.677 1.00 38.59 102 PRO A CA 1
ATOM 774 C C . PRO A 1 102 ? 24.045 7.134 -12.352 1.00 38.59 102 PRO A C 1
ATOM 776 O O . PRO A 1 102 ? 24.741 6.181 -12.012 1.00 38.59 102 PRO A O 1
ATOM 779 N N . THR A 1 103 ? 24.448 7.979 -13.303 1.00 36.44 103 THR A N 1
ATOM 780 C CA . THR A 1 103 ? 25.843 8.041 -13.757 1.00 36.44 103 THR A CA 1
ATOM 781 C C . THR A 1 103 ? 26.720 8.577 -12.616 1.00 36.44 103 THR A C 1
ATOM 783 O O . THR A 1 103 ? 26.356 9.589 -12.008 1.00 36.44 103 THR A O 1
ATOM 786 N N . PRO A 1 104 ? 27.892 7.976 -12.331 1.00 43.22 104 PRO A N 1
ATOM 787 C CA . PRO A 1 104 ? 28.695 8.244 -11.127 1.00 43.22 104 PRO A CA 1
ATOM 788 C C . PRO A 1 104 ? 29.321 9.651 -11.028 1.00 43.22 104 PRO A C 1
ATOM 790 O O . PRO A 1 104 ? 30.077 9.920 -10.099 1.00 43.22 104 PRO A O 1
ATOM 793 N N . SER A 1 105 ? 29.025 10.572 -11.947 1.00 38.19 105 SER A N 1
ATOM 794 C CA . SER A 1 105 ? 29.613 11.917 -11.991 1.00 38.19 105 SER A CA 1
ATOM 795 C C . SER A 1 105 ? 28.731 13.039 -11.431 1.00 38.19 105 SER A C 1
ATOM 797 O O . SER A 1 105 ? 29.151 14.191 -11.474 1.00 38.19 105 SER A O 1
ATOM 799 N N . SER A 1 106 ? 27.542 12.755 -10.889 1.00 38.09 106 SER A N 1
ATOM 800 C CA . SER A 1 106 ? 26.669 13.794 -10.315 1.00 38.09 106 SER A CA 1
ATOM 801 C C . SER A 1 106 ? 26.207 13.444 -8.900 1.00 38.09 106 SER A C 1
ATOM 803 O O . SER A 1 106 ? 25.069 13.050 -8.673 1.00 38.09 106 SER A O 1
ATOM 805 N N . MET A 1 107 ? 27.102 13.607 -7.921 1.00 37.41 107 MET A N 1
ATOM 806 C CA . MET A 1 107 ? 26.774 13.535 -6.485 1.00 37.41 107 MET A CA 1
ATOM 807 C C . MET A 1 107 ? 26.255 14.867 -5.909 1.00 37.41 107 MET A C 1
ATOM 809 O O . MET A 1 107 ? 26.389 15.129 -4.716 1.00 37.41 107 MET A O 1
ATOM 813 N N . ALA A 1 108 ? 25.649 15.723 -6.727 1.00 38.16 108 ALA A N 1
ATOM 814 C CA . ALA A 1 108 ? 24.958 16.910 -6.246 1.00 38.16 108 ALA A CA 1
ATOM 815 C C . ALA A 1 108 ? 23.536 16.878 -6.804 1.00 38.16 108 ALA A C 1
ATOM 817 O O . ALA A 1 108 ? 23.351 16.803 -8.015 1.00 38.16 108 ALA A O 1
ATOM 818 N N . THR A 1 109 ? 22.549 16.955 -5.910 1.00 40.91 109 THR A N 1
ATOM 819 C CA . THR A 1 109 ? 21.098 16.826 -6.155 1.00 40.91 109 THR A CA 1
ATOM 820 C C . THR A 1 109 ? 20.610 15.376 -6.288 1.00 40.91 109 THR A C 1
ATOM 822 O O . THR A 1 109 ? 20.585 14.781 -7.359 1.00 40.91 109 THR A O 1
ATOM 825 N N . ARG A 1 110 ? 20.226 14.781 -5.150 1.00 46.25 110 ARG A N 1
ATOM 826 C CA . ARG A 1 110 ? 19.525 13.491 -5.091 1.00 46.25 110 ARG A CA 1
ATOM 827 C C . ARG A 1 110 ? 18.048 13.720 -5.434 1.00 46.25 110 ARG A C 1
ATOM 829 O O . ARG A 1 110 ? 17.268 14.042 -4.547 1.00 46.25 110 ARG A O 1
ATOM 836 N N . GLU A 1 111 ? 17.685 13.534 -6.698 1.00 37.69 111 GLU A N 1
ATOM 837 C CA . GLU A 1 111 ? 16.299 13.412 -7.169 1.00 37.69 111 GLU A CA 1
ATOM 838 C C . GLU A 1 111 ? 16.176 12.081 -7.918 1.00 37.69 111 GLU A C 1
ATOM 840 O O . GLU A 1 111 ? 16.640 11.933 -9.043 1.00 37.69 111 GLU A O 1
ATOM 845 N N . GLY A 1 112 ? 15.640 11.069 -7.241 1.00 35.81 112 GLY A N 1
ATOM 846 C CA . GLY A 1 112 ? 15.590 9.698 -7.753 1.00 35.81 112 GLY A CA 1
ATOM 847 C C . GLY A 1 112 ? 14.847 8.762 -6.809 1.00 35.81 112 GLY A C 1
ATOM 848 O O . GLY A 1 112 ? 15.290 7.645 -6.569 1.00 35.81 112 GLY A O 1
ATOM 849 N N . SER A 1 113 ? 13.746 9.246 -6.233 1.00 35.78 113 SER A N 1
ATOM 850 C CA . SER A 1 113 ? 12.846 8.448 -5.405 1.00 35.78 113 SER A CA 1
ATOM 851 C C . SER A 1 113 ? 11.448 8.555 -5.990 1.00 35.78 113 SER A C 1
ATOM 853 O O . SER A 1 113 ? 10.968 9.655 -6.264 1.00 35.78 113 SER A O 1
ATOM 855 N N . ILE A 1 114 ? 10.782 7.418 -6.173 1.00 40.75 114 ILE A N 1
ATOM 856 C CA . ILE A 1 114 ? 9.348 7.399 -6.450 1.00 40.75 114 ILE A CA 1
ATOM 857 C C . ILE A 1 114 ? 8.656 7.911 -5.187 1.00 40.75 114 ILE A C 1
ATOM 859 O O . ILE A 1 114 ? 8.595 7.224 -4.169 1.00 40.75 114 ILE A O 1
ATOM 863 N N . TYR A 1 115 ? 8.180 9.153 -5.240 1.00 42.47 115 TYR A N 1
ATOM 864 C CA . TYR A 1 115 ? 7.352 9.721 -4.188 1.00 42.47 115 TYR A CA 1
ATOM 865 C C . TYR A 1 115 ? 5.909 9.314 -4.443 1.00 42.47 115 TYR A C 1
ATOM 867 O O . TYR A 1 115 ? 5.247 9.831 -5.345 1.00 42.47 115 TYR A O 1
ATOM 875 N N . VAL A 1 116 ? 5.438 8.385 -3.623 1.00 44.88 116 VAL A N 1
ATOM 876 C CA . VAL A 1 116 ? 4.026 8.058 -3.480 1.00 44.88 116 VAL A CA 1
ATOM 877 C C . VAL A 1 116 ? 3.445 9.094 -2.518 1.00 44.88 116 VAL A C 1
ATOM 879 O O . VAL A 1 116 ? 3.533 8.946 -1.300 1.00 44.88 116 VAL A O 1
ATOM 882 N N . SER A 1 117 ? 2.942 10.212 -3.050 1.00 43.56 117 SER A N 1
ATOM 883 C CA . SER A 1 117 ? 2.332 11.245 -2.211 1.00 43.56 117 SER A CA 1
ATOM 884 C C . SER A 1 117 ? 0.898 10.840 -1.874 1.00 43.56 117 SER A C 1
ATOM 886 O O . SER A 1 117 ? 0.019 10.773 -2.738 1.00 43.56 117 SER A O 1
ATOM 888 N N . ALA A 1 118 ? 0.649 10.561 -0.594 1.00 40.56 118 ALA A N 1
ATOM 889 C CA . ALA A 1 118 ? -0.707 10.553 -0.068 1.00 40.56 118 ALA A CA 1
ATOM 890 C C . ALA A 1 118 ? -1.225 11.994 -0.157 1.00 40.56 118 ALA A C 1
ATOM 892 O O . ALA A 1 118 ? -0.749 12.889 0.543 1.00 40.56 118 ALA A O 1
ATOM 893 N N . SER A 1 119 ? -2.149 12.243 -1.080 1.00 38.09 119 SER A N 1
ATOM 894 C CA . SER A 1 119 ? -2.757 13.563 -1.239 1.00 38.09 119 SER A CA 1
ATOM 895 C C . SER A 1 119 ? -3.780 13.761 -0.121 1.00 38.09 119 SER A C 1
ATOM 897 O O . SER A 1 119 ? -4.969 13.544 -0.321 1.00 38.09 119 SER A O 1
ATOM 899 N N . ILE A 1 120 ? -3.317 14.124 1.076 1.00 38.06 120 ILE A N 1
ATOM 900 C CA . ILE A 1 120 ? -4.195 14.578 2.159 1.00 38.06 120 ILE A CA 1
ATOM 901 C C . ILE A 1 120 ? -4.621 16.013 1.802 1.00 38.06 120 ILE A C 1
ATOM 903 O O . ILE A 1 120 ? -3.742 16.851 1.563 1.00 38.06 120 ILE A O 1
ATOM 907 N N . PRO A 1 121 ? -5.927 16.330 1.721 1.00 39.59 121 PRO A N 1
ATOM 908 C CA . PRO A 1 121 ? -6.384 17.707 1.574 1.00 39.59 121 PRO A CA 1
ATOM 909 C C . PRO A 1 121 ? -5.726 18.588 2.641 1.00 39.59 121 PRO A C 1
ATOM 911 O O . PRO A 1 121 ? -5.766 18.264 3.825 1.00 39.59 121 PRO A O 1
ATOM 914 N N . LYS A 1 122 ? -5.091 19.690 2.224 1.00 41.44 122 LYS A N 1
ATOM 915 C CA . LYS A 1 122 ? -4.394 20.645 3.104 1.00 41.44 122 LYS A CA 1
ATOM 916 C C . LYS A 1 122 ? -5.364 21.523 3.908 1.00 41.44 122 LYS A C 1
ATOM 918 O O . LYS A 1 122 ? -5.156 22.730 4.001 1.00 41.44 122 LYS A O 1
ATOM 923 N N . ASP A 1 123 ? -6.386 20.938 4.515 1.00 44.62 123 ASP A N 1
ATOM 924 C CA . ASP A 1 123 ? -7.040 21.588 5.645 1.00 44.62 123 ASP A CA 1
ATOM 925 C C . ASP A 1 123 ? -6.162 21.314 6.863 1.00 44.62 123 ASP A C 1
ATOM 927 O O . ASP A 1 123 ? -6.293 20.314 7.563 1.00 44.62 123 ASP A O 1
ATOM 931 N N . VAL A 1 124 ? -5.165 22.187 7.028 1.00 44.97 124 VAL A N 1
ATOM 932 C CA . VAL A 1 124 ? -4.231 22.191 8.152 1.00 44.97 124 VAL A CA 1
ATOM 933 C C . VAL A 1 124 ? -5.034 22.466 9.421 1.00 44.97 124 VAL A C 1
ATOM 935 O O . VAL A 1 124 ? -5.224 23.611 9.826 1.00 44.97 124 VAL A O 1
ATOM 938 N N . VAL A 1 125 ? -5.534 21.408 10.050 1.00 55.75 125 VAL A N 1
ATOM 939 C CA . VAL A 1 125 ? -5.895 21.446 11.463 1.00 55.75 125 VAL A CA 1
ATOM 940 C C . VAL A 1 125 ? -4.594 21.610 12.234 1.00 55.75 125 VAL A C 1
ATOM 942 O O . VAL A 1 125 ? -3.707 20.765 12.170 1.00 55.75 125 VAL A O 1
ATOM 945 N N . ALA A 1 126 ? -4.442 22.761 12.886 1.00 45.53 126 ALA A N 1
ATOM 946 C CA . ALA A 1 126 ? -3.300 23.031 13.740 1.00 45.53 126 ALA A CA 1
ATOM 947 C C . ALA A 1 126 ? -3.246 21.977 14.856 1.00 45.53 126 ALA A C 1
ATOM 949 O O . ALA A 1 126 ? -4.198 21.856 15.629 1.00 45.53 126 ALA A O 1
ATOM 950 N N . ASP A 1 127 ? -2.139 21.235 14.932 1.00 50.28 127 ASP A N 1
ATOM 951 C CA . ASP A 1 127 ? -1.875 20.311 16.031 1.00 50.28 127 ASP A CA 1
ATOM 952 C C . ASP A 1 127 ? -1.893 21.085 17.354 1.00 50.28 127 ASP A C 1
ATOM 954 O O . ASP A 1 127 ? -1.065 21.969 17.599 1.00 50.28 127 ASP A O 1
ATOM 958 N N . MET A 1 128 ? -2.859 20.761 18.215 1.00 51.44 128 MET A N 1
ATOM 959 C CA . MET A 1 128 ? -2.835 21.213 19.598 1.00 51.44 128 MET A CA 1
ATOM 960 C C . MET A 1 128 ? -1.709 20.481 20.329 1.00 51.44 128 MET A C 1
ATOM 962 O O . MET A 1 128 ? -1.613 19.258 20.333 1.00 51.44 128 MET A O 1
ATOM 966 N N . SER A 1 129 ? -0.839 21.287 20.919 1.00 50.53 129 SER A N 1
ATOM 967 C CA . SER A 1 129 ? 0.375 20.939 21.644 1.00 50.53 129 SER A CA 1
ATOM 968 C C . SER A 1 129 ? 0.266 19.731 22.587 1.00 50.53 129 SER A C 1
ATOM 970 O O . SER A 1 129 ? -0.530 19.742 23.518 1.00 50.53 129 SER A O 1
ATOM 972 N N . GLY A 1 130 ? 1.209 18.795 22.451 1.00 55.03 130 GLY A N 1
ATOM 973 C CA . GLY A 1 130 ? 2.135 18.465 23.542 1.00 55.03 130 GLY A CA 1
ATOM 974 C C . GLY A 1 130 ? 1.603 17.777 24.801 1.00 55.03 130 GLY A C 1
ATOM 975 O O . GLY A 1 130 ? 2.254 17.899 25.836 1.00 55.03 130 GLY A O 1
ATOM 976 N N . GLU A 1 131 ? 0.499 17.038 24.749 1.00 58.59 131 GLU A N 1
ATOM 977 C CA . GLU A 1 131 ? 0.088 16.183 25.867 1.00 58.59 131 GLU A CA 1
ATOM 978 C C . GLU A 1 131 ? 0.057 14.711 25.460 1.00 58.59 131 GLU A C 1
ATOM 980 O O . GLU A 1 131 ? -0.463 14.342 24.410 1.00 58.59 131 GLU A O 1
ATOM 985 N N . THR A 1 132 ? 0.628 13.875 26.327 1.00 65.38 132 THR A N 1
ATOM 986 C CA . THR A 1 132 ? 0.677 12.407 26.299 1.00 65.38 132 THR A CA 1
ATOM 987 C C . THR A 1 132 ? -0.723 11.798 26.448 1.00 65.38 132 THR A C 1
ATOM 989 O O . THR A 1 132 ? -0.980 11.006 27.353 1.00 65.38 132 THR A O 1
ATOM 992 N N . GLN A 1 133 ? -1.669 12.220 25.615 1.00 61.19 133 GLN A N 1
ATOM 993 C CA . GLN A 1 133 ? -3.028 11.714 25.631 1.00 61.19 133 GLN A CA 1
ATOM 994 C C . GLN A 1 133 ? -3.112 10.493 24.706 1.00 61.19 133 GLN A C 1
ATOM 996 O O . GLN A 1 133 ? -2.651 10.556 23.562 1.00 61.19 133 GLN A O 1
ATOM 1001 N N . PRO A 1 134 ? -3.658 9.361 25.185 1.00 63.44 134 PRO A N 1
ATOM 1002 C CA . PRO A 1 134 ? -3.900 8.205 24.334 1.00 63.44 134 PRO A CA 1
ATOM 1003 C C . PRO A 1 134 ? -4.829 8.595 23.180 1.00 63.44 134 PRO A C 1
ATOM 1005 O O . PRO A 1 134 ? -5.691 9.465 23.322 1.00 63.44 134 PRO A O 1
ATOM 1008 N N . SER A 1 135 ? -4.665 7.944 22.025 1.00 78.12 135 SER A N 1
ATOM 1009 C CA . SER A 1 135 ? -5.549 8.193 20.887 1.00 78.12 135 SER A CA 1
ATOM 1010 C C . SER A 1 135 ? -7.005 7.874 21.251 1.00 78.12 135 SER A C 1
ATOM 1012 O O . SER A 1 135 ? -7.299 7.093 22.164 1.00 78.12 135 SER A O 1
ATOM 1014 N N . LEU A 1 136 ? -7.945 8.483 20.529 1.00 78.12 136 LEU A N 1
ATOM 1015 C CA . LEU A 1 136 ? -9.377 8.283 20.766 1.00 78.12 136 LEU A CA 1
ATOM 1016 C C . LEU A 1 136 ? -9.783 6.807 20.566 1.00 78.12 136 LEU A C 1
ATOM 1018 O O . LEU A 1 136 ? -10.619 6.277 21.296 1.00 78.12 136 LEU A O 1
ATOM 1022 N N . GLU A 1 137 ? -9.115 6.136 19.626 1.00 75.06 137 GLU A N 1
ATOM 1023 C CA . GLU A 1 137 ? -9.185 4.689 19.390 1.00 75.06 137 GLU A CA 1
ATOM 1024 C C . GLU A 1 137 ? -8.627 3.877 20.567 1.00 75.06 137 GLU A C 1
ATOM 1026 O O . GLU A 1 137 ? -9.301 2.981 21.077 1.00 75.06 137 GLU A O 1
ATOM 1031 N N . GLN A 1 138 ? -7.435 4.227 21.060 1.00 80.44 138 GLN A N 1
ATOM 1032 C CA . GLN A 1 138 ? -6.819 3.553 22.205 1.00 80.44 138 GLN A CA 1
ATOM 1033 C C . GLN A 1 138 ? -7.712 3.643 23.449 1.00 80.44 138 GLN A C 1
ATOM 1035 O O . GLN A 1 138 ? -7.955 2.648 24.127 1.00 80.44 138 GLN A O 1
ATOM 1040 N N . THR A 1 139 ? -8.288 4.823 23.684 1.00 87.31 139 THR A N 1
ATOM 1041 C CA . THR A 1 139 ? -9.208 5.076 24.800 1.00 87.31 139 THR A CA 1
ATOM 1042 C C . THR A 1 139 ? -10.452 4.186 24.724 1.00 87.31 139 THR A C 1
ATOM 1044 O O . THR A 1 139 ? -10.892 3.643 25.739 1.00 87.31 139 THR A O 1
ATOM 1047 N N . LYS A 1 140 ? -11.019 3.994 23.524 1.00 89.00 140 LYS A N 1
ATOM 1048 C CA . LYS A 1 140 ? -12.159 3.087 23.321 1.00 89.00 140 LYS A CA 1
ATOM 1049 C C . LYS A 1 140 ? -11.792 1.634 23.604 1.00 89.00 140 LYS A C 1
ATOM 1051 O O . LYS A 1 140 ? -12.538 0.960 24.314 1.00 89.00 140 LYS A O 1
ATOM 1056 N N . ARG A 1 141 ? -10.652 1.168 23.087 1.00 85.69 141 ARG A N 1
ATOM 1057 C CA . ARG A 1 141 ? -10.178 -0.208 23.304 1.00 85.69 141 ARG A CA 1
ATOM 1058 C C . ARG A 1 141 ? -9.936 -0.502 24.780 1.00 85.69 141 ARG A C 1
ATOM 1060 O O . ARG A 1 141 ? -10.367 -1.542 25.279 1.00 85.69 141 ARG A O 1
ATOM 1067 N N . ASP A 1 142 ? -9.310 0.428 25.492 1.00 89.50 142 ASP A N 1
ATOM 1068 C CA . ASP A 1 142 ? -9.037 0.268 26.919 1.00 89.50 142 ASP A CA 1
ATOM 1069 C C . ASP A 1 142 ? -10.336 0.231 27.739 1.00 89.50 142 ASP A C 1
ATOM 1071 O O . ASP A 1 142 ? -10.480 -0.607 28.632 1.00 89.50 142 ASP A O 1
ATOM 1075 N N . ALA A 1 143 ? -11.322 1.067 27.391 1.00 91.88 143 ALA A N 1
ATOM 1076 C CA . ALA A 1 143 ? -12.636 1.059 28.033 1.00 91.88 143 ALA A CA 1
ATOM 1077 C C . ALA A 1 143 ? -13.392 -0.264 27.813 1.00 91.88 143 ALA A C 1
ATOM 1079 O O . ALA A 1 143 ? -13.976 -0.810 28.753 1.00 91.88 143 ALA A O 1
ATOM 1080 N N . GLU A 1 144 ? -13.356 -0.812 26.596 1.00 89.88 144 GLU A N 1
ATOM 1081 C CA . GLU A 1 144 ? -13.999 -2.091 26.281 1.00 89.88 144 GLU A CA 1
ATOM 1082 C C . GLU A 1 144 ? -13.331 -3.261 27.014 1.00 89.88 144 GLU A C 1
ATOM 1084 O O . GLU A 1 144 ? -14.008 -4.122 27.587 1.00 89.88 144 GLU A O 1
ATOM 1089 N N . LYS A 1 145 ? -11.996 -3.260 27.080 1.00 92.38 145 LYS A N 1
ATOM 1090 C CA . LYS A 1 145 ? -11.228 -4.268 27.817 1.00 92.38 145 LYS A CA 1
ATOM 1091 C C . LYS A 1 145 ? -11.520 -4.222 29.317 1.00 92.38 145 LYS A C 1
ATOM 1093 O O . LYS A 1 145 ? -11.672 -5.272 29.944 1.00 92.38 145 LYS A O 1
ATOM 1098 N N . LEU A 1 146 ? -11.645 -3.022 29.886 1.00 93.25 146 LEU A N 1
ATOM 1099 C CA . LEU A 1 146 ? -12.012 -2.838 31.291 1.00 93.25 146 LEU A CA 1
ATOM 1100 C C . LEU A 1 146 ? -13.420 -3.386 31.579 1.00 93.25 146 LEU A C 1
ATOM 1102 O O . LEU A 1 146 ? -13.629 -4.057 32.590 1.00 93.25 146 LEU A O 1
ATOM 1106 N N . LEU A 1 147 ? -14.373 -3.151 30.670 1.00 93.19 147 LEU A N 1
ATOM 1107 C CA . LEU A 1 147 ? -15.732 -3.686 30.772 1.00 93.19 147 LEU A CA 1
ATOM 1108 C C . LEU A 1 147 ? -15.735 -5.224 30.749 1.00 93.19 147 LEU A C 1
ATOM 1110 O O . LEU A 1 147 ? -16.388 -5.849 31.585 1.00 93.19 147 LEU A O 1
ATOM 1114 N N . GLN A 1 148 ? -14.987 -5.841 29.829 1.00 90.69 148 GLN A N 1
ATOM 1115 C CA . GLN A 1 148 ? -14.876 -7.302 29.753 1.00 90.69 148 GLN A CA 1
ATOM 1116 C C . GLN A 1 148 ? -14.282 -7.911 31.027 1.00 90.69 148 GLN A C 1
ATOM 1118 O O . GLN A 1 148 ? -14.776 -8.938 31.495 1.00 90.69 148 GLN A O 1
ATOM 1123 N N . LEU A 1 149 ? -13.252 -7.281 31.602 1.00 92.88 149 LEU A N 1
ATOM 1124 C CA . LEU A 1 149 ? -12.649 -7.730 32.859 1.00 92.88 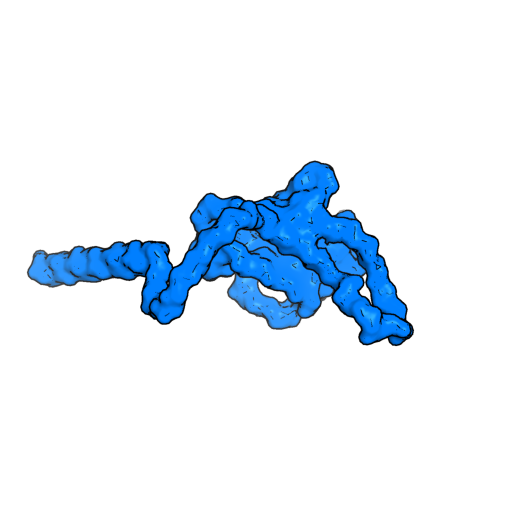149 LEU A CA 1
ATOM 1125 C C . LEU A 1 149 ? -13.649 -7.670 34.015 1.00 92.88 149 LEU A C 1
ATOM 1127 O O . LEU A 1 149 ? -13.796 -8.656 34.733 1.00 92.88 149 LEU A O 1
ATOM 1131 N N . LYS A 1 150 ? -14.396 -6.568 34.139 1.00 92.19 150 LYS A N 1
ATOM 1132 C CA . LYS A 1 150 ? -15.411 -6.408 35.187 1.00 92.19 150 LYS A CA 1
ATOM 1133 C C . LYS A 1 150 ? -16.511 -7.470 35.096 1.00 92.19 150 LYS A C 1
ATOM 1135 O O . LYS A 1 150 ? -16.843 -8.108 36.089 1.00 92.19 150 LYS A O 1
ATOM 1140 N N . LEU A 1 151 ? -17.022 -7.726 33.891 1.00 91.25 151 LEU A N 1
ATOM 1141 C CA . LEU A 1 151 ? -18.014 -8.783 33.660 1.00 91.25 151 LEU A CA 1
ATOM 1142 C C . LEU A 1 151 ? -17.462 -10.181 33.982 1.00 91.25 151 LEU A C 1
ATOM 1144 O O . LEU A 1 151 ? -18.208 -11.063 34.408 1.00 91.25 151 LEU A O 1
ATOM 1148 N N . ALA A 1 152 ? -16.166 -10.411 33.762 1.00 89.44 152 ALA A N 1
ATOM 1149 C CA . ALA A 1 152 ? -15.517 -11.668 34.113 1.00 89.44 152 ALA A CA 1
ATOM 1150 C C . ALA A 1 152 ? -15.335 -11.834 35.633 1.00 89.44 152 ALA A C 1
ATOM 1152 O O . ALA A 1 152 ? -15.435 -12.960 36.119 1.00 89.44 152 ALA A O 1
ATOM 1153 N N . GLU A 1 153 ? -15.093 -10.752 36.377 1.00 90.00 153 GLU A N 1
ATOM 1154 C CA . GLU A 1 153 ? -15.043 -10.760 37.847 1.00 90.00 153 GLU A CA 1
ATOM 1155 C C . GLU A 1 153 ? -16.422 -11.031 38.458 1.00 90.00 153 GLU A C 1
ATOM 1157 O O . GLU A 1 153 ? -16.556 -11.962 39.249 1.00 90.00 153 GLU A O 1
ATOM 1162 N N . GLU A 1 154 ? -17.469 -10.342 37.999 1.00 89.12 154 GLU A N 1
ATOM 1163 C CA . GLU A 1 154 ? -18.850 -10.564 38.464 1.00 89.12 154 GLU A CA 1
ATOM 1164 C C . GLU A 1 154 ? -19.320 -12.017 38.222 1.00 89.12 154 GLU A C 1
ATOM 1166 O O . GLU A 1 154 ? -20.046 -12.604 39.028 1.00 89.12 154 GLU A O 1
ATOM 1171 N N . ARG A 1 155 ? -18.858 -12.650 37.132 1.00 81.44 155 ARG A N 1
ATOM 1172 C CA . ARG A 1 155 ? -19.109 -14.076 36.848 1.00 81.44 155 ARG A CA 1
ATOM 1173 C C . ARG A 1 155 ? -18.339 -15.038 37.751 1.00 81.44 155 ARG A C 1
ATOM 1175 O O . ARG A 1 155 ? -18.772 -16.174 37.904 1.00 81.44 155 ARG A O 1
ATOM 1182 N N . LYS A 1 156 ? -17.194 -14.630 38.300 1.00 82.50 156 LYS A N 1
ATOM 1183 C CA . LYS A 1 156 ? -16.425 -15.446 39.254 1.00 82.50 156 LYS A CA 1
ATOM 1184 C C . LYS A 1 156 ? -16.999 -15.363 40.664 1.00 82.50 156 LYS A C 1
ATOM 1186 O O . LYS A 1 156 ? -16.901 -16.338 41.389 1.00 82.50 156 LYS A O 1
ATOM 1191 N N . GLU A 1 157 ? -17.593 -14.232 41.035 1.00 74.75 157 GLU A N 1
ATOM 1192 C CA . GLU A 1 157 ? -18.228 -14.042 42.349 1.00 74.75 157 GLU A CA 1
ATOM 1193 C C . GLU A 1 157 ? -19.590 -14.745 42.476 1.00 74.75 157 GLU A C 1
ATOM 1195 O O . GLU A 1 157 ? -20.097 -14.928 43.580 1.00 74.75 157 GLU A O 1
ATOM 1200 N N . THR A 1 158 ? -20.190 -15.143 41.353 1.00 64.00 158 THR A N 1
ATOM 1201 C CA . THR A 1 158 ? -21.497 -15.819 41.296 1.00 64.00 158 THR A CA 1
ATOM 1202 C C . THR A 1 158 ? -21.411 -17.352 41.233 1.00 64.00 158 THR A C 1
ATOM 1204 O O . THR A 1 158 ? -22.442 -18.006 41.059 1.00 64.00 158 THR A O 1
ATOM 1207 N N . VAL A 1 159 ? -20.213 -17.928 41.405 1.00 53.19 159 VAL A N 1
ATOM 1208 C CA . VAL A 1 159 ? -19.932 -19.379 41.471 1.00 53.19 159 VAL A CA 1
ATOM 1209 C C . VAL A 1 159 ? -19.375 -19.733 42.844 1.00 53.19 159 VAL A C 1
ATOM 1211 O O . VAL A 1 159 ? -19.817 -20.766 43.394 1.00 53.19 159 VAL A O 1
#

Foldseek 3Di:
DPDPDPDDDDQPPPPVWDFQDWDAADVRQWIWTFTQQQKIKIFGADPNRTDNPDIDIDNDAHRHQFGFNDWDADPVRQWIWTGTSNRDIFIWGWDPDPQDDDDPPDPDDPDHDGDRDRPDPPPPPDDDDDDPDDDPVVVVVVVVVVVVVVVVVVVVVVD

Secondary structure (DSSP, 8-state):
-----S-----TT--S--EEEEEEEGGGTEEEEEETTSEEEEEEEETTEEEEEEEEEEE-S-TTT--EEEEEE-TTSSEEEEEETTS-EEEEEE---------TT--S-------EEE--------------PPPHHHHHHHHHHHHHHHHHHHHHHT-

Organism: NCBI:txid36148

Radius of gyration: 21.65 Å; chains: 1; bounding box: 51×53×62 Å

pLDDT: mean 75.25, std 19.71, range [35.78, 96.56]

InterPro domains:
  IPR015943 WD40/YVTN repeat-like-containing domain superfamily [G3DSA:2.130.10.10] (7-127)
  IPR036322 WD40-repeat-containing domain superfamily [SSF50978] (16-98)